Protein AF-A0A552WYX9-F1 (afdb_monomer)

Structure (mmCIF, N/CA/C/O backbone):
data_AF-A0A552WYX9-F1
#
_entry.id   AF-A0A552WYX9-F1
#
loop_
_atom_site.group_PDB
_atom_site.id
_atom_site.type_symbol
_atom_site.label_atom_id
_atom_site.label_alt_id
_atom_site.label_comp_id
_atom_site.label_asym_id
_atom_site.label_entity_id
_atom_site.label_seq_id
_atom_site.pdbx_PDB_ins_code
_atom_site.Cartn_x
_atom_site.Cartn_y
_atom_site.Cartn_z
_atom_site.occupancy
_atom_site.B_iso_or_equiv
_atom_site.auth_seq_id
_atom_site.auth_comp_id
_atom_site.auth_asym_id
_atom_site.auth_atom_id
_atom_site.pdbx_PDB_model_num
ATOM 1 N N . MET A 1 1 ? 37.296 4.104 -55.705 1.00 38.12 1 MET A N 1
ATOM 2 C CA . MET A 1 1 ? 37.560 2.953 -54.814 1.00 38.12 1 MET A CA 1
ATOM 3 C C . MET A 1 1 ? 37.922 3.535 -53.455 1.00 38.12 1 MET A C 1
ATOM 5 O O . MET A 1 1 ? 38.854 4.315 -53.424 1.00 38.12 1 MET A O 1
ATOM 9 N N . SER A 1 2 ? 37.232 3.342 -52.339 1.00 42.66 2 SER A N 1
ATOM 10 C CA . SER A 1 2 ? 36.018 2.595 -52.028 1.00 42.66 2 SER A CA 1
ATOM 11 C C . SER A 1 2 ? 35.380 3.263 -50.810 1.00 42.66 2 SER A C 1
ATOM 13 O O . SER A 1 2 ? 36.066 3.586 -49.844 1.00 42.66 2 SER A O 1
ATOM 15 N N . THR A 1 3 ? 34.071 3.467 -50.884 1.00 60.88 3 THR A N 1
ATOM 16 C CA . THR A 1 3 ? 33.208 3.682 -49.728 1.00 60.88 3 THR A CA 1
ATOM 17 C C . THR A 1 3 ? 33.092 2.358 -48.987 1.00 60.88 3 THR A C 1
ATOM 19 O O . THR A 1 3 ? 32.619 1.397 -49.586 1.00 60.88 3 THR A O 1
ATOM 22 N N . THR A 1 4 ? 33.431 2.330 -47.701 1.00 58.91 4 THR A N 1
ATOM 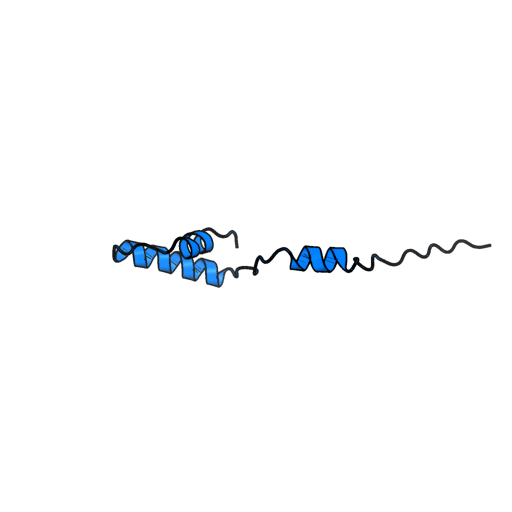23 C CA . THR A 1 4 ? 32.752 1.438 -46.759 1.00 58.91 4 THR A CA 1
ATOM 24 C C . THR A 1 4 ? 32.505 2.219 -45.481 1.00 58.91 4 THR A C 1
ATOM 26 O O . THR A 1 4 ? 33.407 2.481 -44.690 1.00 58.91 4 THR A O 1
ATOM 29 N N . MET A 1 5 ? 31.254 2.645 -45.342 1.00 64.44 5 MET A N 1
ATOM 30 C CA . MET A 1 5 ? 30.639 2.935 -44.061 1.00 64.44 5 MET A CA 1
ATOM 31 C C . MET A 1 5 ? 30.751 1.666 -43.213 1.00 64.44 5 MET A C 1
ATOM 33 O O . MET A 1 5 ? 30.138 0.664 -43.564 1.00 64.44 5 MET A O 1
ATOM 37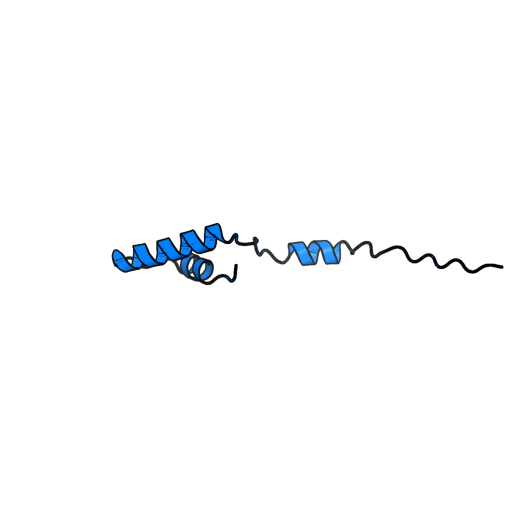 N N . ASP A 1 6 ? 31.511 1.708 -42.124 1.00 45.31 6 ASP A N 1
ATOM 38 C CA . ASP A 1 6 ? 31.397 0.726 -41.047 1.00 45.31 6 ASP A CA 1
ATOM 39 C C . ASP A 1 6 ? 30.886 1.472 -39.813 1.00 45.31 6 ASP A C 1
ATOM 41 O O . ASP A 1 6 ? 31.622 2.068 -39.029 1.00 45.31 6 ASP A O 1
ATOM 45 N N . SER A 1 7 ? 29.563 1.595 -39.762 1.00 65.62 7 SER A N 1
ATOM 46 C CA . SER A 1 7 ? 28.831 1.968 -38.561 1.00 65.62 7 SER A CA 1
ATOM 47 C C . SER A 1 7 ? 28.293 0.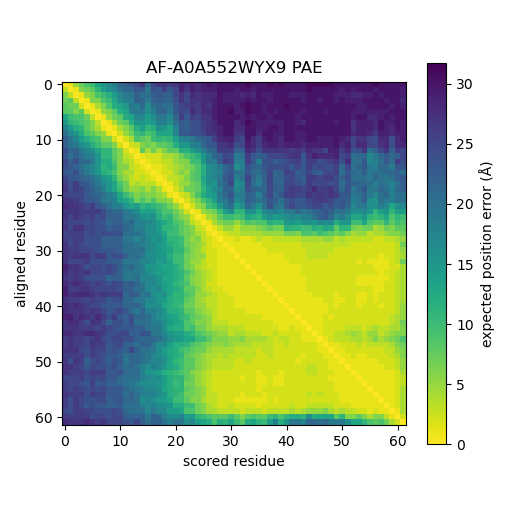680 -37.954 1.00 65.62 7 SER A C 1
ATOM 49 O O . SER A 1 7 ? 27.315 0.138 -38.459 1.00 65.62 7 S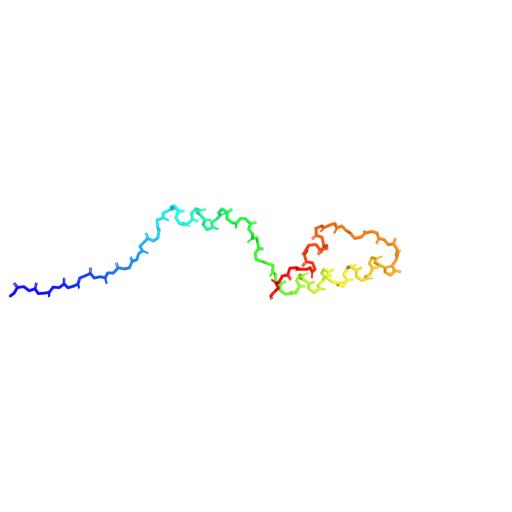ER A O 1
ATOM 51 N N . GLU A 1 8 ? 28.898 0.223 -36.860 1.00 51.72 8 GLU A N 1
ATOM 52 C CA . GLU A 1 8 ? 28.332 -0.790 -35.964 1.00 51.72 8 GLU A CA 1
ATOM 53 C C . GLU A 1 8 ? 28.473 -0.357 -34.481 1.00 51.72 8 GLU A C 1
ATOM 55 O O . GLU A 1 8 ? 29.351 0.441 -34.147 1.00 51.72 8 GLU A O 1
ATOM 60 N N . PRO A 1 9 ? 27.548 -0.782 -33.592 1.00 56.31 9 PRO A N 1
ATOM 61 C CA . PRO A 1 9 ? 26.828 0.098 -32.653 1.00 56.31 9 PRO A CA 1
ATOM 62 C C . PRO A 1 9 ? 27.507 0.282 -31.274 1.00 56.31 9 PRO A C 1
ATOM 64 O O . PRO A 1 9 ? 28.528 -0.349 -30.990 1.00 56.31 9 PRO A O 1
ATOM 67 N N . PRO A 1 10 ? 26.958 1.129 -30.367 1.00 53.88 10 PRO A N 1
ATOM 68 C CA . PRO A 1 10 ? 27.652 1.556 -29.159 1.00 53.88 10 PRO A CA 1
ATOM 69 C C . PRO A 1 10 ? 27.809 0.380 -28.195 1.00 53.88 10 PRO A C 1
ATOM 71 O O . PRO A 1 10 ? 26.844 -0.102 -27.600 1.00 53.88 10 PRO A O 1
ATOM 74 N N . ARG A 1 11 ? 29.050 -0.064 -27.974 1.00 56.31 11 ARG A N 1
ATOM 75 C CA . ARG A 1 11 ? 29.385 -0.865 -26.793 1.00 56.31 11 ARG A CA 1
ATOM 76 C C . ARG A 1 11 ? 29.276 0.062 -25.593 1.00 56.31 11 ARG A C 1
ATOM 78 O O . ARG A 1 11 ? 30.261 0.691 -25.213 1.00 56.31 11 ARG A O 1
ATOM 85 N N . GLY A 1 12 ? 28.060 0.199 -25.064 1.00 55.31 12 GLY A N 1
ATOM 86 C CA . GLY A 1 12 ? 27.775 1.053 -23.920 1.00 55.31 12 GLY A CA 1
ATOM 87 C C . GLY A 1 12 ? 28.837 0.837 -22.848 1.00 55.31 12 GLY A C 1
ATOM 88 O O . GLY A 1 12 ? 29.111 -0.297 -22.438 1.00 55.31 12 GLY A O 1
ATOM 89 N N . THR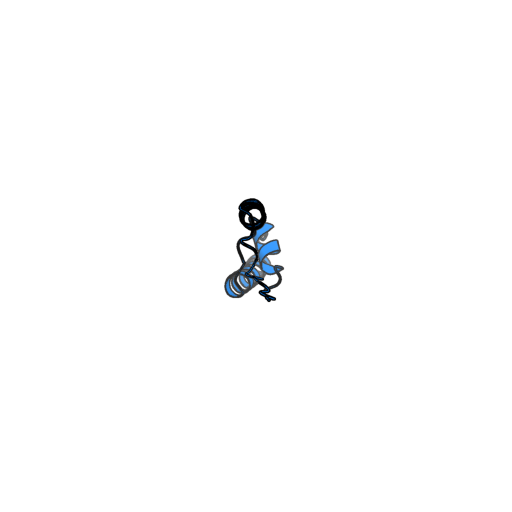 A 1 13 ? 29.524 1.919 -22.492 1.00 69.00 13 THR A N 1
ATOM 90 C CA . THR A 1 13 ? 30.734 1.847 -21.668 1.00 69.00 13 THR A CA 1
ATOM 91 C C . THR A 1 13 ? 30.409 1.189 -20.326 1.00 69.00 13 THR A C 1
ATOM 93 O O . THR A 1 13 ? 29.280 1.265 -19.835 1.00 69.00 13 THR A O 1
ATOM 96 N N . LEU A 1 14 ? 31.391 0.557 -19.673 1.00 62.25 14 LEU A N 1
ATOM 97 C CA . LEU A 1 14 ? 31.225 0.049 -18.302 1.00 62.25 14 LEU A CA 1
ATOM 98 C C . LEU A 1 14 ? 30.614 1.126 -17.381 1.00 62.25 14 LEU A C 1
ATOM 100 O O . LEU A 1 14 ? 29.808 0.814 -16.511 1.00 62.25 14 LEU A O 1
ATOM 104 N N . THR A 1 15 ? 30.913 2.399 -17.645 1.00 56.72 15 THR A N 1
ATOM 105 C CA . THR A 1 15 ? 30.328 3.574 -16.994 1.00 56.72 15 THR A CA 1
ATOM 106 C C . THR A 1 15 ? 28.814 3.706 -17.195 1.00 56.72 15 THR A C 1
ATOM 108 O O . THR A 1 15 ? 28.119 4.034 -16.237 1.00 56.72 15 THR A O 1
ATOM 111 N N . GLU A 1 16 ? 28.267 3.425 -18.380 1.00 58.66 16 GLU A N 1
ATOM 112 C CA . GLU A 1 16 ? 26.811 3.368 -18.608 1.00 58.66 16 GLU A CA 1
ATOM 113 C C . GLU A 1 16 ? 26.167 2.179 -17.894 1.00 58.66 16 GLU A C 1
ATOM 115 O O . GLU A 1 16 ? 25.110 2.329 -17.278 1.00 58.66 16 GLU A O 1
ATOM 120 N N . ARG A 1 17 ? 26.839 1.022 -17.884 1.00 58.72 17 ARG A N 1
ATOM 121 C CA . ARG A 1 17 ? 26.372 -0.164 -17.146 1.00 58.72 17 ARG A CA 1
ATOM 122 C C . ARG A 1 17 ? 26.349 0.086 -15.635 1.00 58.72 17 ARG A C 1
ATOM 124 O O . ARG A 1 17 ? 25.364 -0.227 -14.972 1.00 58.72 17 ARG A O 1
ATOM 131 N N . ILE A 1 18 ? 27.391 0.718 -15.095 1.00 60.66 18 ILE A N 1
ATOM 132 C CA . ILE A 1 18 ? 27.471 1.117 -13.684 1.00 60.66 18 ILE A CA 1
ATOM 133 C C . ILE A 1 18 ? 26.443 2.209 -13.377 1.00 60.66 18 ILE A C 1
ATOM 135 O O . ILE A 1 18 ? 25.800 2.147 -12.336 1.00 60.66 18 ILE A O 1
ATOM 139 N N . ARG A 1 19 ? 26.235 3.186 -14.271 1.00 57.44 19 ARG A N 1
ATOM 140 C CA . ARG A 1 19 ? 25.204 4.227 -14.112 1.00 57.44 19 ARG A CA 1
ATOM 141 C C . ARG A 1 19 ? 23.803 3.617 -14.024 1.00 57.44 19 ARG A C 1
ATOM 143 O O . ARG A 1 19 ? 23.039 4.028 -13.157 1.00 57.44 19 ARG A O 1
ATOM 150 N N . SER A 1 20 ? 23.505 2.609 -14.845 1.00 51.94 20 SER A N 1
ATOM 151 C CA . SER A 1 20 ? 22.243 1.857 -14.806 1.00 51.94 20 SER A CA 1
ATOM 152 C C . SER A 1 20 ? 22.092 1.027 -13.519 1.00 51.94 20 SER A C 1
ATOM 154 O O . SER A 1 20 ? 21.032 1.033 -12.896 1.00 51.94 20 SER A O 1
ATOM 156 N N . ALA A 1 21 ? 23.175 0.419 -13.023 1.00 53.94 21 ALA A N 1
ATOM 157 C CA . ALA A 1 21 ? 23.195 -0.251 -11.717 1.00 53.94 21 ALA A CA 1
ATOM 158 C C . ALA A 1 21 ? 23.146 0.721 -10.513 1.00 53.94 21 ALA A C 1
ATOM 160 O O . ALA A 1 21 ? 22.787 0.328 -9.401 1.00 53.94 21 ALA A O 1
ATOM 161 N N . LYS A 1 22 ? 23.505 2.000 -10.708 1.00 52.97 22 LYS A N 1
ATOM 162 C CA . LYS A 1 22 ? 23.502 3.042 -9.665 1.00 52.97 22 LYS A CA 1
ATOM 163 C C . LYS A 1 22 ? 22.091 3.523 -9.330 1.00 52.97 22 LYS A C 1
ATOM 165 O O . LYS A 1 22 ? 21.848 3.987 -8.215 1.00 52.97 22 LYS A O 1
ATOM 170 N N . SER A 1 23 ? 21.143 3.361 -10.249 1.00 55.09 23 SER A N 1
ATOM 171 C CA . SER A 1 23 ? 19.716 3.407 -9.947 1.00 55.09 23 SER A CA 1
ATOM 172 C C . SER A 1 23 ? 19.322 2.122 -9.218 1.00 55.09 23 SER A C 1
ATOM 174 O O . SER A 1 23 ? 18.773 1.207 -9.816 1.00 55.09 23 SER A O 1
ATOM 176 N N . LYS A 1 24 ? 19.579 2.056 -7.904 1.00 55.94 24 LYS A N 1
ATOM 177 C CA . LYS A 1 24 ? 19.075 1.025 -6.966 1.00 55.94 24 LYS A CA 1
ATOM 178 C C . LYS A 1 24 ? 17.536 1.026 -6.836 1.00 55.94 24 LYS A C 1
ATOM 180 O O . LYS A 1 24 ? 16.992 0.822 -5.755 1.00 55.94 24 LYS A O 1
ATOM 185 N N . GLN A 1 25 ? 16.822 1.335 -7.910 1.00 60.62 25 GLN A N 1
ATOM 186 C CA . GLN A 1 25 ? 15.375 1.305 -7.971 1.00 60.62 25 GLN A CA 1
ATOM 187 C C . GLN A 1 25 ? 14.998 -0.080 -8.483 1.00 60.62 25 GLN A C 1
ATOM 189 O O . GLN A 1 25 ? 15.068 -0.354 -9.677 1.00 60.62 25 GLN A O 1
ATOM 194 N N . VAL A 1 26 ? 14.676 -0.978 -7.552 1.00 66.94 26 VAL A N 1
ATOM 195 C CA . VAL A 1 26 ? 14.047 -2.255 -7.892 1.00 66.94 26 VAL A CA 1
ATOM 196 C C . VAL A 1 26 ? 12.733 -1.919 -8.591 1.00 66.94 26 VAL A C 1
ATOM 198 O O . VAL A 1 26 ? 11.930 -1.156 -8.050 1.00 66.94 26 VAL A O 1
ATOM 201 N N . ALA A 1 27 ? 12.550 -2.425 -9.811 1.00 72.88 27 ALA A N 1
ATOM 202 C CA . ALA A 1 27 ? 11.308 -2.248 -10.545 1.00 72.88 27 ALA A CA 1
ATOM 203 C C . ALA A 1 27 ? 10.162 -2.835 -9.712 1.00 72.88 27 ALA A C 1
ATOM 205 O O . ALA A 1 27 ? 10.173 -4.021 -9.390 1.00 72.88 27 ALA A O 1
ATOM 206 N N . VAL A 1 28 ? 9.209 -1.988 -9.330 1.00 82.38 28 VAL A N 1
ATOM 207 C CA . VAL A 1 28 ? 8.038 -2.409 -8.564 1.00 82.38 28 VAL A CA 1
ATOM 208 C C . VAL A 1 28 ? 7.029 -3.013 -9.527 1.00 82.38 28 VAL A C 1
ATOM 210 O O . VAL A 1 28 ? 6.674 -2.394 -10.530 1.00 82.38 28 VAL A O 1
ATOM 213 N N . THR A 1 29 ? 6.536 -4.207 -9.221 1.00 90.50 29 THR A N 1
ATOM 214 C CA . THR A 1 29 ? 5.494 -4.840 -10.029 1.00 90.50 29 THR A CA 1
ATOM 215 C C . THR A 1 29 ? 4.112 -4.248 -9.713 1.00 90.50 29 THR A C 1
ATOM 217 O O . THR A 1 29 ? 3.834 -3.892 -8.562 1.00 90.50 29 THR A O 1
ATOM 220 N N . PRO A 1 30 ? 3.173 -4.219 -10.680 1.00 91.38 30 PRO A N 1
ATOM 221 C CA . PRO A 1 30 ? 1.796 -3.782 -10.422 1.00 91.38 30 PRO A CA 1
ATOM 222 C C . PRO A 1 30 ? 1.117 -4.554 -9.277 1.00 91.38 30 PRO A C 1
ATOM 224 O O . PRO A 1 30 ? 0.305 -4.004 -8.530 1.00 91.38 30 PRO A O 1
ATOM 227 N N . ARG A 1 31 ? 1.481 -5.833 -9.096 1.00 94.06 31 ARG A N 1
ATOM 228 C CA . ARG A 1 31 ? 0.973 -6.690 -8.017 1.00 94.06 31 ARG A CA 1
ATOM 229 C C . ARG A 1 31 ? 1.412 -6.204 -6.637 1.00 94.06 31 ARG A C 1
ATOM 231 O O . ARG A 1 31 ? 0.601 -6.191 -5.715 1.00 94.06 31 ARG A O 1
ATOM 238 N N . GLU A 1 32 ? 2.667 -5.796 -6.486 1.00 93.06 32 GLU A N 1
ATOM 239 C CA . GLU A 1 32 ? 3.183 -5.270 -5.217 1.00 93.06 32 GLU A CA 1
ATOM 240 C C . GLU A 1 32 ? 2.509 -3.949 -4.844 1.00 93.06 32 GLU A C 1
ATOM 242 O O . GLU A 1 32 ? 2.134 -3.759 -3.686 1.00 93.06 32 GLU A O 1
ATOM 247 N N . VAL A 1 33 ? 2.260 -3.076 -5.827 1.00 94.25 33 VAL A N 1
ATOM 248 C CA . VAL A 1 33 ? 1.487 -1.843 -5.610 1.00 94.25 33 VAL A CA 1
ATOM 249 C C . VAL A 1 33 ? 0.056 -2.159 -5.177 1.00 94.25 33 VAL A C 1
ATOM 251 O O . VAL A 1 33 ? -0.445 -1.557 -4.225 1.00 94.25 33 VAL A O 1
ATOM 254 N N . ALA A 1 34 ? -0.604 -3.130 -5.817 1.00 96.31 34 ALA A N 1
ATOM 255 C CA . ALA A 1 34 ? -1.954 -3.545 -5.440 1.00 96.31 34 ALA A CA 1
ATOM 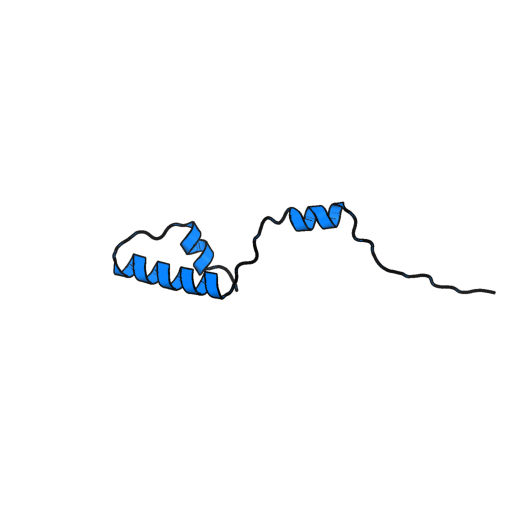256 C C . ALA A 1 34 ? -2.015 -4.083 -3.998 1.00 96.31 34 ALA A C 1
ATOM 258 O O . ALA A 1 34 ? -2.869 -3.660 -3.218 1.00 96.31 34 ALA A O 1
ATOM 259 N N . ILE A 1 35 ? -1.072 -4.949 -3.611 1.00 96.31 35 ILE A N 1
ATOM 260 C CA . ILE A 1 35 ? -0.972 -5.478 -2.241 1.00 96.31 35 ILE A CA 1
ATOM 261 C C . ILE A 1 35 ? -0.727 -4.344 -1.237 1.00 96.31 35 ILE A C 1
ATOM 263 O O . ILE A 1 35 ? -1.369 -4.302 -0.186 1.00 96.31 35 ILE A O 1
ATOM 267 N N . ALA A 1 36 ? 0.147 -3.389 -1.565 1.00 95.75 36 ALA A N 1
ATOM 268 C CA . ALA A 1 36 ? 0.412 -2.235 -0.711 1.00 95.75 36 ALA A CA 1
ATOM 269 C C . ALA A 1 36 ? -0.843 -1.373 -0.494 1.00 95.75 36 ALA A C 1
ATOM 271 O O . ALA A 1 36 ? -1.114 -0.958 0.632 1.00 95.75 36 ALA A O 1
ATOM 272 N N . ARG A 1 37 ? -1.657 -1.154 -1.536 1.00 95.81 37 ARG A N 1
ATOM 273 C CA . ARG A 1 37 ? -2.935 -0.427 -1.425 1.00 95.81 37 ARG A CA 1
ATOM 274 C C . ARG A 1 37 ? -3.936 -1.148 -0.526 1.00 95.81 37 ARG A C 1
ATOM 276 O O . ARG A 1 37 ? -4.549 -0.510 0.327 1.00 95.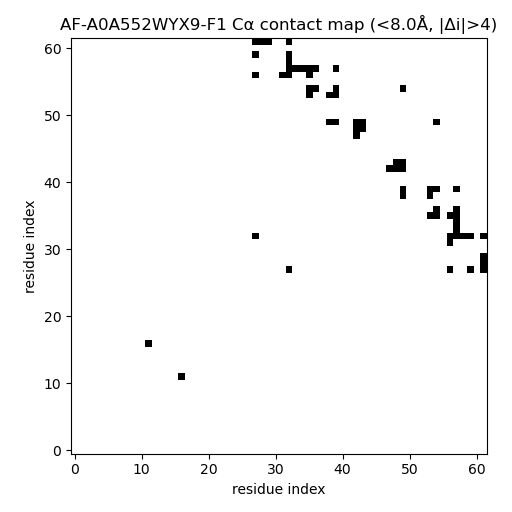81 37 ARG A O 1
ATOM 283 N N . VAL A 1 38 ? -4.063 -2.468 -0.674 1.00 97.00 38 VAL A N 1
ATOM 284 C CA . VAL A 1 38 ? -4.911 -3.289 0.209 1.00 97.00 38 VAL A CA 1
ATOM 285 C C . VAL A 1 38 ? -4.439 -3.170 1.656 1.00 97.00 38 VAL A C 1
ATOM 287 O O . VAL A 1 38 ? -5.258 -3.001 2.558 1.00 97.00 38 VAL A O 1
ATOM 290 N N . ARG A 1 39 ? -3.121 -3.186 1.887 1.00 95.75 39 ARG A N 1
ATOM 291 C CA . ARG A 1 39 ? -2.566 -3.054 3.234 1.00 95.75 39 ARG A CA 1
ATOM 292 C C . ARG A 1 39 ? -2.873 -1.698 3.867 1.00 95.75 39 ARG A C 1
ATOM 294 O O . ARG A 1 39 ? -3.306 -1.673 5.012 1.00 95.75 39 ARG A O 1
ATOM 301 N N . VAL A 1 40 ? -2.715 -0.602 3.121 1.00 97.06 40 VAL A N 1
ATOM 302 C CA . VAL A 1 40 ? -3.089 0.751 3.576 1.00 97.06 40 VAL A CA 1
ATOM 303 C C . VAL A 1 40 ? -4.564 0.795 3.988 1.00 97.06 40 VAL A C 1
ATOM 305 O O . VAL A 1 40 ? -4.898 1.336 5.040 1.00 97.06 40 VAL A O 1
ATOM 308 N N . ALA A 1 41 ? -5.452 0.208 3.181 1.00 96.69 41 ALA A N 1
ATOM 309 C CA . ALA A 1 41 ? -6.880 0.168 3.486 1.00 96.69 41 ALA A CA 1
ATOM 310 C C . ALA A 1 41 ? -7.179 -0.642 4.761 1.00 96.69 41 ALA A C 1
ATOM 312 O O . ALA A 1 41 ? -7.946 -0.183 5.607 1.00 96.69 41 ALA A O 1
ATOM 313 N N . ALA A 1 42 ? -6.539 -1.803 4.925 1.00 97.25 42 ALA A N 1
ATOM 314 C CA . ALA A 1 42 ? -6.702 -2.666 6.095 1.00 97.25 42 ALA A CA 1
ATOM 315 C C . ALA A 1 42 ? -6.143 -2.039 7.386 1.00 97.25 42 ALA A C 1
ATOM 317 O O . ALA A 1 42 ? -6.759 -2.121 8.450 1.00 97.25 42 ALA A O 1
ATOM 318 N N . ASP A 1 43 ? -4.983 -1.387 7.314 1.00 96.56 43 ASP A N 1
ATOM 319 C CA . ASP A 1 43 ? -4.414 -0.677 8.460 1.00 96.56 43 ASP A CA 1
ATOM 320 C C . ASP A 1 43 ? -5.342 0.489 8.862 1.00 96.56 43 ASP A C 1
ATOM 322 O O . ASP A 1 43 ? -5.702 0.610 10.032 1.00 96.56 43 ASP A O 1
ATOM 326 N N . ARG A 1 44 ? -5.872 1.252 7.891 1.00 95.25 44 ARG A N 1
ATOM 327 C CA . ARG A 1 44 ? -6.866 2.311 8.149 1.00 95.25 44 ARG A CA 1
ATOM 328 C C . ARG A 1 44 ? -8.147 1.779 8.796 1.00 95.25 44 ARG A C 1
ATOM 330 O O . ARG A 1 44 ? -8.650 2.410 9.721 1.00 95.25 44 ARG A O 1
ATOM 337 N N . SER A 1 45 ? -8.675 0.641 8.341 1.00 96.31 45 SER A N 1
ATOM 338 C CA . SER A 1 45 ? -9.898 0.056 8.916 1.00 96.31 45 SER A CA 1
ATOM 339 C C . SER A 1 45 ? -9.689 -0.498 10.324 1.00 96.31 45 SER A C 1
ATOM 341 O O . SER A 1 45 ? -10.634 -0.580 11.098 1.00 96.31 45 SER A O 1
ATOM 343 N N . THR A 1 46 ? -8.458 -0.885 10.660 1.00 95.56 46 THR A N 1
ATOM 344 C CA . THR A 1 46 ? -8.092 -1.415 11.982 1.00 95.56 46 THR A CA 1
ATOM 345 C C . THR A 1 46 ? -7.524 -0.348 12.922 1.00 95.56 46 THR A C 1
ATOM 347 O O . THR A 1 46 ? -7.129 -0.677 14.039 1.00 95.56 46 THR A O 1
ATOM 350 N N . GLY A 1 47 ? -7.472 0.919 12.489 1.00 95.81 47 GLY A N 1
ATOM 351 C CA . GLY A 1 47 ? -6.894 2.026 13.257 1.00 95.81 47 GLY A CA 1
ATOM 352 C C . GLY A 1 47 ? -5.376 1.929 13.443 1.00 95.81 47 GLY A C 1
ATOM 353 O O . GLY A 1 47 ? -4.826 2.569 14.336 1.00 95.81 47 GLY A O 1
ATOM 354 N N . ARG A 1 48 ? -4.690 1.115 12.634 1.00 95.06 48 ARG A N 1
ATOM 355 C CA . ARG A 1 48 ? -3.235 0.944 12.677 1.00 95.06 48 ARG A CA 1
ATOM 356 C C . ARG A 1 48 ? -2.550 1.965 11.779 1.00 95.06 48 ARG A C 1
ATOM 358 O O . ARG A 1 48 ? -3.026 2.282 10.691 1.00 95.06 48 ARG A O 1
ATOM 365 N N . GLU A 1 49 ? -1.389 2.441 12.215 1.00 94.88 49 GLU A N 1
ATOM 366 C CA . GLU A 1 49 ? -0.541 3.277 11.372 1.00 94.88 49 GLU A CA 1
ATOM 367 C C . GLU A 1 49 ? 0.132 2.425 10.287 1.00 94.88 49 GLU A C 1
ATOM 369 O O . GLU A 1 49 ? 0.781 1.416 10.577 1.00 94.88 49 GLU A O 1
ATOM 374 N N . THR A 1 50 ? -0.005 2.839 9.026 1.00 96.06 50 THR A N 1
ATOM 375 C CA . THR A 1 50 ? 0.691 2.192 7.912 1.00 96.06 50 THR A CA 1
ATOM 376 C C . THR A 1 50 ? 2.141 2.678 7.824 1.00 96.06 50 THR A C 1
ATOM 378 O O . THR A 1 50 ? 2.378 3.887 7.754 1.00 96.06 50 THR A O 1
ATOM 381 N N . PRO A 1 51 ? 3.134 1.776 7.709 1.00 95.75 51 PRO A N 1
ATOM 382 C CA . PRO A 1 51 ? 4.527 2.169 7.529 1.00 95.75 51 PRO A CA 1
ATOM 383 C C . PRO A 1 51 ? 4.744 3.070 6.304 1.00 95.75 51 PRO A C 1
ATOM 385 O O . PRO A 1 51 ? 4.265 2.785 5.205 1.00 95.75 51 PRO A O 1
ATOM 388 N N . LYS A 1 52 ? 5.565 4.120 6.452 1.00 94.38 52 LYS A N 1
ATOM 389 C CA . LYS A 1 52 ? 5.830 5.110 5.384 1.00 94.38 52 LYS A CA 1
ATOM 390 C C . LYS A 1 52 ? 6.320 4.494 4.068 1.00 94.38 52 LYS A C 1
ATOM 392 O O . LYS A 1 52 ? 6.028 5.024 3.000 1.00 94.38 52 LYS A O 1
ATOM 397 N N . TRP A 1 53 ? 7.069 3.393 4.118 1.00 92.00 53 TRP A N 1
ATOM 398 C CA . TRP A 1 53 ? 7.559 2.716 2.913 1.00 92.00 53 TRP A CA 1
ATOM 399 C C . TRP A 1 53 ? 6.445 1.967 2.161 1.00 92.00 53 TRP A C 1
ATOM 401 O O . TRP A 1 53 ? 6.453 1.974 0.934 1.00 92.00 53 TRP A O 1
ATOM 411 N N . ILE A 1 54 ? 5.447 1.419 2.867 1.00 93.94 54 ILE A N 1
ATOM 412 C CA . ILE A 1 54 ? 4.239 0.828 2.264 1.00 93.94 54 ILE A CA 1
ATOM 413 C C . ILE A 1 54 ? 3.394 1.920 1.609 1.00 93.94 54 ILE A C 1
ATOM 415 O O . ILE A 1 54 ? 2.910 1.738 0.496 1.00 93.94 54 ILE A O 1
ATOM 419 N N . VAL A 1 55 ? 3.264 3.083 2.255 1.00 94.50 55 VAL A N 1
ATOM 420 C CA . VAL A 1 55 ? 2.559 4.235 1.670 1.00 94.50 55 VAL A CA 1
ATOM 421 C C . VAL A 1 55 ? 3.255 4.706 0.391 1.00 94.50 55 VAL A C 1
ATOM 423 O O . VAL A 1 55 ? 2.592 4.964 -0.612 1.00 94.50 55 VAL A O 1
ATOM 426 N N . LYS A 1 56 ? 4.592 4.776 0.387 1.00 93.25 56 LYS A N 1
ATOM 427 C CA . LYS A 1 56 ? 5.366 5.077 -0.828 1.00 93.25 56 LYS A CA 1
ATOM 428 C C . LYS A 1 56 ? 5.145 4.025 -1.916 1.00 93.25 56 LYS A C 1
ATOM 430 O O . LYS A 1 56 ? 4.953 4.397 -3.067 1.00 93.25 56 LYS A O 1
ATOM 435 N N . LEU A 1 57 ? 5.118 2.744 -1.550 1.00 92.50 57 LEU A N 1
ATOM 436 C CA . LEU A 1 57 ? 4.887 1.635 -2.477 1.00 92.50 57 LEU A CA 1
ATOM 437 C C . LEU A 1 57 ? 3.480 1.674 -3.096 1.00 92.50 57 LEU A C 1
ATOM 439 O O . LEU A 1 57 ? 3.335 1.521 -4.301 1.00 92.50 57 LEU A O 1
ATOM 443 N N . ALA A 1 58 ? 2.447 1.955 -2.301 1.00 92.88 58 ALA A N 1
ATOM 444 C CA . ALA A 1 58 ? 1.060 2.056 -2.765 1.00 92.88 58 ALA A CA 1
ATOM 445 C C . ALA A 1 58 ? 0.828 3.216 -3.757 1.00 92.88 58 ALA A C 1
ATOM 447 O O . ALA A 1 58 ? -0.072 3.142 -4.601 1.00 92.88 58 ALA A O 1
ATOM 448 N N . ASN A 1 59 ? 1.647 4.268 -3.645 1.00 92.75 59 ASN A N 1
ATOM 449 C CA . ASN A 1 59 ? 1.651 5.446 -4.514 1.00 92.75 59 ASN A CA 1
ATOM 450 C C . ASN A 1 59 ? 2.672 5.357 -5.661 1.00 92.75 59 ASN A C 1
ATOM 452 O O . ASN A 1 59 ? 2.784 6.302 -6.445 1.00 92.75 59 ASN A O 1
ATOM 456 N N . ALA A 1 60 ? 3.425 4.258 -5.774 1.00 88.31 60 ALA A N 1
ATOM 457 C CA . ALA A 1 60 ? 4.319 4.059 -6.904 1.00 88.31 60 ALA A CA 1
ATOM 458 C C . ALA A 1 60 ? 3.498 3.993 -8.204 1.00 88.31 60 ALA A C 1
ATOM 460 O O . ALA A 1 60 ? 2.453 3.337 -8.260 1.00 88.31 60 ALA A O 1
ATOM 461 N N . LYS A 1 61 ? 3.962 4.689 -9.250 1.00 67.81 61 LYS A N 1
ATOM 462 C CA . LYS A 1 61 ? 3.407 4.540 -10.600 1.00 67.81 61 LYS A CA 1
ATOM 463 C C . LYS A 1 61 ? 3.825 3.164 -11.124 1.00 67.81 61 LYS A C 1
ATOM 465 O O . LYS A 1 61 ? 5.017 2.927 -11.297 1.00 67.81 61 LYS A O 1
ATOM 470 N N . SER A 1 62 ? 2.848 2.274 -11.280 1.00 56.66 62 SER A N 1
ATOM 471 C CA . SER A 1 62 ? 2.969 1.009 -12.019 1.00 56.66 62 SER A CA 1
ATOM 472 C C . SER A 1 62 ? 2.762 1.237 -13.507 1.00 56.66 62 SER A C 1
ATOM 474 O O . SER A 1 62 ? 2.014 2.187 -13.834 1.00 56.66 62 SER A O 1
#

Foldseek 3Di:
DDDDDDDDDDPPDVVNVVVVVVPPDDDQDPVLLVVLLVVVVVCVVVVHDDDPVSVVSVPDDD

Secondary structure (DSSP, 8-state):
-------------HHHHHHHHH---PPPPHHHHHHHHHHHHHHHHTTPPPPHHHHHHHTS--

Sequence (62 aa):
MSTTMDSEPPRGTLTERIRSAKSKQVAVTPREVAIARVRVAADRSTGRETPKWIVKLANAKS

Solvent-accessible surface area (backbone atoms only — not comparable to full-atom values): 3963 Å² total; per-residue (Å²): 141,77,92,75,88,82,87,78,79,85,78,72,46,71,67,54,55,50,53,59,62,65,55,81,68,75,84,72,51,60,67,58,25,52,53,29,43,53,48,47,52,51,24,58,76,70,74,42,86,64,57,69,66,46,56,52,41,38,67,49,87,104

Organism: NCBI:txid2589797

Radius of gyration: 22.34 Å; Cα contacts (8 Å, |Δi|>4): 33; chains: 1; bounding box: 48×12×68 Å

pLDDT: mean 77.05, std 19.13, range [38.12, 97.25]

Mean predicted aligned error: 13.78 Å

=== Feature glossary ===
A reading guide for the features in this record.

Start from the sequence.

  · Sequence gives the chain of amino acids in standard one-letter code (A=alanine, C=cysteine, …, Y=tyrosine), read N→C. It is the only feature that is directly encoded by the gene; all structural features are derived from the folded form of this sequence.

Fold it, and you get atomic coordinates and the backbone conformation that goes with them.

  · Structure coordinates are given as an mmCIF _atom_site loop: one row per atom with element, residue name, chain id, sequence number, and x/y/z position in Å. Only the four main-chain atoms per residue are included here; side chains are omitted to keep the record compact.

  · Backbone dihedral angles. Every residue except chain termini has a φ (preceding-C → N → Cα → C) and a ψ (N → Cα → C → next-N). They are reported in degrees following the IUPAC sign convention. Secondary structure is essentially a statement about which (φ, ψ) basin each residue occupies.

  · Eight-state secondary structure (DSSP): H is the canonical α-helix, G the tighter 3₁₀-helix, I the wider π-helix; E/B are β-structure, T and S are turns and bends, and '-' is everything else. DSSP derives these from the pattern of main-chain N–H···O=C hydrogen bonds, not from the sequence.

  · SS3 is a coarse helix/strand/coil call (letters a/b/c) made by the P-SEA algorithm from inter-Cα distances and dihedrals. It is less detailed than DSSP but needs only Cα positions.

Summarize the fold with a handful of shape descriptors and a per-residue structural alphabet.

  · Radius of gyration (Rg) is the root-mean-square distance of Cα atoms from their centroid — a single number for overall size and compactness. A globular domain of N residues has Rg ≈ 2.2·N^0.38 Å; an extended or disordered chain has a much larger Rg. The Cα contact count is the number of residue pairs whose Cα atoms are within 8 Å and are more than four positions apart in sequence — a standard proxy for tertiary packing density. The bounding box is the smallest axis-aligned box enclosing all Cα atoms.

  · 3Di is Foldseek's structural alphabet. Each residue is assigned one of twenty discrete states based on how its Cα sits relative to its spatial (not sequential) neighbors. Aligning 3Di strings finds structural homologs roughly as well as full 3D superposition, but orders of magnitude faster.

  · Solvent-accessible surface area (SASA) is the area in Å² traced out by the centre of a 1.4 Å probe sphere (a water molecule) rolled over the protein's van der Waals surface (Shrake–Rupley / Lee–Richards construction). Buried residues have near-zero SASA; fully exposed residues can exceed 200 Å². The total SASA scales roughly with the number of surfa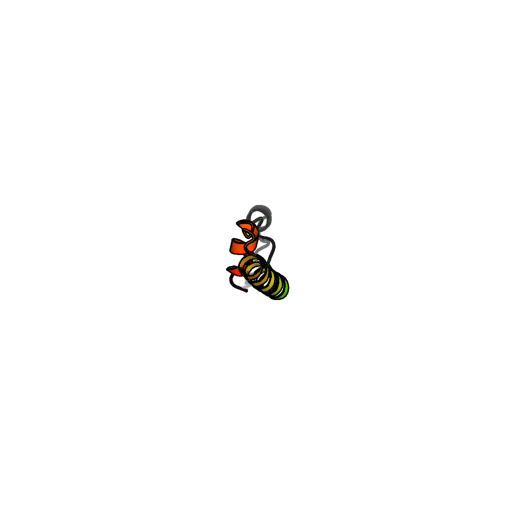ce residues.

Ask how reliable the model is.

  · For AlphaFold models, the B-factor field carries pLDDT — the model's own estimate of local accuracy on a 0–100 scale. Regions with pLDDT<50 should be treated as essentially unmodeled; they often correspond to intrinsically disordered segments.

  · For experimental (PDB) structures, the B-factor (temperature factor) quantifies the positional spread of each atom in the crystal — a combination of thermal vibration and static disorder — in units of Å². High B-factors mark flexible loops or poorly resolved regions; low B-factors mark the rigid, well-ordered core.

  · Predicted Aligned Error (PAE) is an AlphaFold confidence matrix: entry (i, j) is the expected error in the position of residue j, in ångströms, when the prediction is superimposed on the true structure at residue i. Low PAE within a block of residues means that block is internally rigid and well-predicted; high PAE between two blocks means their relative placement is uncertain even if each block individually is confident.

Place it in context: what it resembles, what it is annotated as, and how it looks.

  · Structural nearest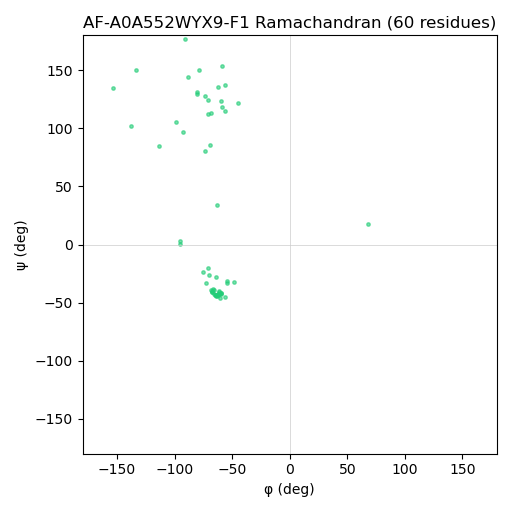 neighbors (via Foldseek easy-search vs the PDB). Reported per hit: target PDB id, E-value, and alignment TM-score. A TM-score above ~0.5 is the conventional threshold for 'same fold'.

  · Functional annotations link the protein to curated databases. InterPro entries identify conserved domains and families by matching the sequence against member-database signatures (Pfam, PROSITE, CDD, …). Gene Ontology (GO) terms describe molecular function, biological process, and cellular component in a controlled vocabulary. CATH places the structure in a hierarchical fold classification (Class/Architecture/Topology/Homologous-superfamily). The organism is the source species.

  · The contact map is a binary N×N matrix image: pixel (i, j) is dark where Cα_i and Cα_j are within 8 Å and |i−j|>4. Because the |i−j|>4 filter removes local helical contacts, off-diagonal stripes parallel to the main diagonal indicate parallel β-sheets; stripes perpendicular to it indicate antiparallel β-sheets. The Ramachandran plot scatters every residue's (φ, ψ) pair against the sterically allowed regions. The PAE heatmap renders the predicted-aligned-error matrix.

  · Six rendered views show the 3D structure from the faces of a cube — i.e. along ±x, ±y, ±z. Rendering representation is drawn randomly per protein from cartoon (secondary-structure ribbons), sticks (backbone bonds), or molecular surface; coloring is either N→C rainbow (blue at the N-terminus through red at the C-terminus) or one color per chain.